Protein AF-A0A438N921-F1 (afdb_monomer_lite)

Foldseek 3Di:
DPPDPVVVVVVVVVVVVVVVVVVVVVVVVVVVVVVVVVVVVVVVVVLVDLVQVVAFPDKDAQDDPPDPCPPVCPPDDPPDDPVVVVVVNVQSHQAQKIWGQHLRWIWIWGRDPDPDTGRIDIDQLVVVVVVDDPSNCRPSVSVVSNCCNCCPNCPPVD

Radius of gyration: 29.65 Å; chains: 1; bounding box: 63×34×95 Å

Sequence (158 aa):
MKGPRALKVFQTSKNWLRNALAYHNVQILVVVFSLILWSILLAGCSTASRHMPSIYILSGSYPDHSEDVESQNSNGSSWENPELTTIIRNLSQHGRINVRAGFFATCVQLQSDLPRAQPWACGEADQLYQRIPAGSDPLNLIEYFSNFSSKVVFYGLM

InterPro domains:
  IPR033481 Cell fusion protein Dni1/Fig1 [PTHR28092] (26-154)

pLDDT: mean 75.81, std 14.27, range [45.41, 97.0]

Structure (mmCIF, N/CA/C/O backbone):
data_AF-A0A438N921-F1
#
_entry.id   AF-A0A438N921-F1
#
loop_
_atom_site.group_PDB
_atom_site.id
_atom_site.type_symbol
_atom_site.label_atom_id
_atom_site.label_alt_id
_atom_site.label_comp_id
_atom_site.label_asym_id
_atom_site.label_entity_id
_atom_site.label_seq_id
_atom_site.pdbx_PDB_ins_code
_atom_site.Cartn_x
_atom_site.Cartn_y
_atom_site.Cartn_z
_atom_site.occupancy
_atom_site.B_iso_or_equiv
_atom_site.auth_seq_id
_atom_site.auth_comp_id
_atom_site.auth_asym_id
_atom_site.auth_atom_id
_atom_site.pdbx_PDB_model_num
ATOM 1 N N . MET A 1 1 ? -32.612 -7.269 72.616 1.00 47.66 1 MET A N 1
ATOM 2 C CA . MET A 1 1 ? -32.188 -8.215 71.556 1.00 47.66 1 MET A CA 1
ATOM 3 C C . MET A 1 1 ? -32.697 -7.740 70.189 1.00 47.66 1 MET A C 1
ATOM 5 O O . MET A 1 1 ? -33.816 -8.048 69.809 1.00 47.66 1 MET A O 1
ATOM 9 N N . LYS A 1 2 ? -31.917 -6.929 69.462 1.00 53.84 2 LYS A N 1
ATOM 10 C CA . LYS A 1 2 ? -32.262 -6.361 68.135 1.00 53.84 2 LYS A CA 1
ATOM 11 C C . LYS A 1 2 ? -31.327 -6.964 67.064 1.00 53.84 2 LYS A C 1
ATOM 13 O O . LYS A 1 2 ? -30.630 -6.255 66.361 1.00 53.84 2 LYS A O 1
ATOM 18 N N . GLY A 1 3 ? -31.224 -8.294 67.025 1.00 62.59 3 GLY A N 1
ATOM 19 C CA . GLY A 1 3 ? -30.162 -9.012 66.292 1.00 62.59 3 GLY A CA 1
ATOM 20 C C . GLY A 1 3 ? -30.462 -9.450 64.843 1.00 62.59 3 GLY A C 1
ATOM 21 O O . GLY A 1 3 ? -29.595 -9.290 63.992 1.00 62.59 3 GLY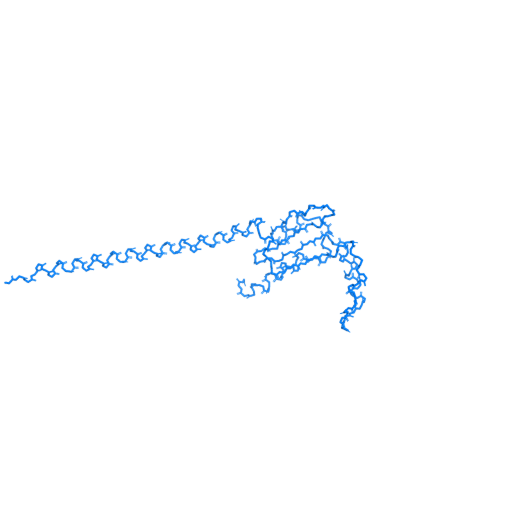 A O 1
ATOM 22 N N . PRO A 1 4 ? -31.656 -9.975 64.493 1.00 61.47 4 PRO A N 1
ATOM 23 C CA . PRO A 1 4 ? -31.799 -10.710 63.225 1.00 61.47 4 PRO A CA 1
ATOM 24 C C . PRO A 1 4 ? -32.280 -9.885 62.016 1.00 61.47 4 PRO A C 1
ATOM 26 O O . PRO A 1 4 ? -32.094 -10.307 60.876 1.00 61.47 4 PRO A O 1
ATOM 29 N N . ARG A 1 5 ? -32.902 -8.711 62.218 1.00 59.56 5 ARG A N 1
ATOM 30 C CA . ARG A 1 5 ? -33.441 -7.901 61.101 1.00 59.56 5 ARG A CA 1
ATOM 31 C C . ARG A 1 5 ? -32.375 -7.047 60.407 1.00 59.56 5 ARG A C 1
ATOM 33 O O . ARG A 1 5 ? -32.406 -6.934 59.188 1.00 59.56 5 ARG A O 1
ATOM 40 N N . ALA A 1 6 ? -31.416 -6.501 61.156 1.00 58.88 6 ALA A N 1
ATOM 41 C CA . ALA A 1 6 ? -30.356 -5.651 60.603 1.00 58.88 6 ALA A CA 1
ATOM 42 C C . ALA A 1 6 ? -29.392 -6.433 59.688 1.00 58.88 6 ALA A C 1
ATOM 44 O O . ALA A 1 6 ? -29.009 -5.943 58.630 1.00 58.88 6 ALA A O 1
ATOM 45 N N . LEU A 1 7 ? -29.082 -7.684 60.046 1.00 60.09 7 LEU A N 1
ATOM 46 C CA . LEU A 1 7 ? -28.238 -8.584 59.251 1.00 60.09 7 LEU A CA 1
ATOM 47 C C . LEU A 1 7 ? -28.860 -8.939 57.891 1.00 60.09 7 LEU A C 1
ATOM 49 O O . LEU A 1 7 ? -28.168 -8.900 56.877 1.00 60.09 7 LEU A O 1
ATOM 53 N N . LYS A 1 8 ? -30.177 -9.198 57.838 1.00 61.12 8 LYS A N 1
ATOM 54 C CA . LYS A 1 8 ? -30.880 -9.459 56.569 1.00 61.12 8 LYS A CA 1
ATOM 55 C C . LYS A 1 8 ? -30.864 -8.252 55.632 1.00 61.12 8 LYS A C 1
ATOM 57 O O . LYS A 1 8 ? -30.644 -8.442 54.443 1.00 61.12 8 LYS A O 1
ATOM 62 N N . VAL A 1 9 ? -31.051 -7.040 56.163 1.00 62.84 9 VAL A N 1
ATOM 63 C CA . VAL A 1 9 ? -31.033 -5.787 55.383 1.00 62.84 9 VAL A CA 1
ATOM 64 C C . VAL A 1 9 ? -29.638 -5.489 54.825 1.00 62.84 9 VAL A C 1
ATOM 66 O O . VAL A 1 9 ? -29.496 -5.069 53.678 1.00 62.84 9 VAL A O 1
ATOM 69 N N . PHE A 1 10 ? -28.588 -5.754 55.605 1.00 62.59 10 PHE A N 1
ATOM 70 C CA . PHE A 1 10 ? -27.211 -5.572 55.145 1.00 62.59 10 PHE A CA 1
ATOM 71 C C . PHE A 1 10 ? -26.836 -6.582 54.047 1.00 62.59 10 PHE A C 1
ATOM 73 O O . PHE A 1 10 ? -26.155 -6.247 53.078 1.00 62.59 10 PHE A O 1
ATOM 80 N N . GLN A 1 11 ? -27.335 -7.815 54.158 1.00 66.75 11 GLN A N 1
ATOM 81 C CA . GLN A 1 11 ? -27.075 -8.883 53.196 1.00 66.75 11 GLN A CA 1
ATOM 82 C C . GLN A 1 11 ? -27.845 -8.696 51.878 1.00 66.75 11 GLN A C 1
ATOM 84 O O . GLN A 1 11 ? -27.278 -8.928 50.810 1.00 66.75 11 GLN A O 1
ATOM 89 N N . THR A 1 12 ? -29.088 -8.204 51.915 1.00 70.56 12 THR A N 1
ATOM 90 C CA . THR A 1 12 ? -29.817 -7.804 50.699 1.00 70.56 12 THR A CA 1
ATOM 91 C C . THR A 1 12 ? -29.187 -6.590 50.021 1.00 70.56 12 THR A C 1
ATOM 93 O O . THR A 1 12 ? -29.049 -6.601 48.800 1.00 70.56 12 THR A O 1
ATOM 96 N N . SER A 1 13 ? -28.723 -5.595 50.786 1.00 69.88 13 SER A N 1
ATOM 97 C CA . SER A 1 13 ? -28.021 -4.419 50.247 1.00 69.88 13 SER A CA 1
ATOM 98 C C . SER A 1 13 ? -26.717 -4.794 49.526 1.00 69.88 13 SER A C 1
ATOM 100 O O . SER A 1 13 ? -26.490 -4.397 48.382 1.00 69.88 13 SER A O 1
ATOM 102 N N . LYS A 1 14 ? -25.894 -5.661 50.132 1.00 74.44 14 LYS A N 1
ATOM 103 C CA . LYS A 1 14 ? -24.646 -6.153 49.522 1.00 74.44 14 LYS A CA 1
ATOM 104 C C . LYS A 1 14 ? -24.890 -6.970 48.246 1.00 74.44 14 LYS A C 1
ATOM 106 O O . LYS A 1 14 ? -24.149 -6.826 47.274 1.00 74.44 14 LYS A O 1
ATOM 111 N N . ASN A 1 15 ? -25.927 -7.809 48.230 1.00 76.00 15 ASN A N 1
ATOM 112 C CA . ASN A 1 15 ? -26.288 -8.604 47.053 1.00 76.00 15 ASN A CA 1
ATOM 113 C C . ASN A 1 15 ? -26.813 -7.730 45.905 1.00 76.00 15 ASN A C 1
ATOM 115 O O . ASN A 1 15 ? -26.489 -7.992 44.749 1.00 76.00 15 ASN A O 1
ATOM 119 N N . TRP A 1 16 ? -27.566 -6.674 46.217 1.00 77.38 16 TRP A N 1
ATOM 120 C CA . TRP A 1 16 ? -28.037 -5.704 45.229 1.00 77.38 16 TRP A CA 1
ATOM 121 C C . TRP A 1 16 ? -26.875 -4.935 44.585 1.00 77.38 16 TRP A C 1
ATOM 123 O O . TRP A 1 16 ? -26.774 -4.904 43.361 1.00 77.38 16 TRP A O 1
ATOM 133 N N . LEU A 1 17 ? -25.936 -4.427 45.392 1.00 78.94 17 LEU A N 1
ATOM 134 C CA . LEU A 1 17 ? -24.710 -3.770 44.914 1.00 78.94 17 LEU A CA 1
ATOM 135 C C . LEU A 1 17 ? -23.878 -4.681 44.004 1.00 78.94 17 LEU A C 1
ATOM 137 O O . LEU A 1 17 ? -23.420 -4.254 42.945 1.00 78.94 17 LEU A O 1
ATOM 141 N N . ARG A 1 18 ? -23.714 -5.954 44.383 1.00 80.19 18 ARG A N 1
ATOM 142 C CA . ARG A 1 18 ? -22.978 -6.934 43.572 1.00 80.19 18 ARG A CA 1
ATOM 143 C C . ARG A 1 18 ? -23.655 -7.189 42.224 1.00 80.19 18 ARG A C 1
ATOM 145 O O . ARG A 1 18 ? -22.968 -7.248 41.209 1.00 80.19 18 ARG A O 1
ATOM 152 N N . ASN A 1 19 ? -24.980 -7.322 42.207 1.00 81.69 19 ASN A N 1
ATOM 153 C CA . ASN A 1 19 ? -25.734 -7.560 40.977 1.00 81.69 19 ASN A CA 1
ATOM 154 C C . ASN A 1 19 ? -25.731 -6.327 40.058 1.00 81.69 19 ASN A C 1
ATOM 156 O O . ASN A 1 19 ? -25.585 -6.476 38.848 1.00 81.69 19 ASN A O 1
ATOM 160 N N . ALA A 1 20 ? -25.820 -5.120 40.623 1.00 80.44 20 ALA A N 1
ATOM 161 C CA . ALA A 1 20 ? -25.715 -3.872 39.870 1.00 80.44 20 ALA A CA 1
ATOM 162 C C . ALA A 1 20 ? -24.321 -3.698 39.238 1.00 80.44 20 ALA A C 1
ATOM 164 O O . ALA A 1 20 ? -24.215 -3.364 38.059 1.00 80.44 20 ALA A O 1
ATOM 165 N N . LEU A 1 21 ? -23.254 -4.002 39.987 1.00 82.31 21 LEU A N 1
ATOM 166 C CA . LEU A 1 21 ? -21.881 -3.962 39.476 1.00 82.31 21 LEU A CA 1
ATOM 167 C C . LEU A 1 21 ? -21.654 -5.005 38.369 1.00 82.31 21 LEU A C 1
ATOM 169 O O . LEU A 1 21 ? -21.031 -4.705 37.355 1.00 82.31 21 LEU A O 1
ATOM 173 N N . ALA A 1 22 ? -22.193 -6.216 38.532 1.00 82.00 22 ALA A N 1
ATOM 174 C CA . ALA A 1 22 ? -22.121 -7.258 37.511 1.00 82.00 22 ALA A CA 1
ATOM 175 C C . ALA A 1 22 ? -22.846 -6.850 36.217 1.00 82.00 22 ALA A C 1
ATOM 177 O O . ALA A 1 22 ? -22.277 -6.993 35.138 1.00 82.00 22 ALA A O 1
ATOM 178 N N . TYR A 1 23 ? -24.055 -6.287 36.319 1.00 89.50 23 TYR A N 1
ATOM 179 C CA . TYR A 1 23 ? -24.812 -5.799 35.162 1.00 89.50 23 TYR A CA 1
ATOM 180 C C . TYR A 1 23 ? -24.060 -4.693 34.410 1.00 89.50 23 TYR A C 1
ATOM 182 O O . TYR A 1 23 ? -23.925 -4.749 33.189 1.00 89.50 23 TYR A O 1
ATOM 190 N N . HIS A 1 24 ? -23.498 -3.731 35.144 1.00 90.25 24 HIS A N 1
ATOM 191 C CA . HIS A 1 24 ? -22.707 -2.649 34.562 1.00 90.25 24 HIS A CA 1
ATOM 192 C C . HIS A 1 24 ? -21.466 -3.168 33.818 1.00 90.25 24 HIS A C 1
ATOM 194 O O . HIS A 1 24 ? -21.182 -2.726 32.709 1.00 90.25 24 HIS A O 1
ATOM 200 N N . ASN A 1 25 ? -20.757 -4.151 34.381 1.00 90.00 25 ASN A N 1
ATOM 201 C CA . ASN A 1 25 ? -19.589 -4.748 33.729 1.00 90.00 25 ASN A CA 1
ATOM 202 C C . ASN A 1 25 ? -19.953 -5.501 32.442 1.00 90.00 25 ASN A C 1
ATOM 204 O O . ASN A 1 25 ? -19.239 -5.390 31.448 1.00 90.00 25 ASN A O 1
ATOM 208 N N . VAL A 1 26 ? -21.078 -6.224 32.433 1.00 94.38 26 VAL A N 1
ATOM 209 C CA . VAL A 1 26 ? -21.586 -6.877 31.215 1.00 94.38 26 VAL A CA 1
ATOM 210 C C . VAL A 1 26 ? -21.942 -5.831 30.158 1.00 94.38 26 VAL A C 1
ATOM 212 O O . VAL A 1 26 ? -21.594 -5.996 28.991 1.00 94.38 26 VAL A O 1
ATOM 215 N N . GLN A 1 27 ? -22.566 -4.723 30.561 1.00 91.56 27 GLN A N 1
ATOM 216 C CA . GLN A 1 27 ? -22.904 -3.635 29.649 1.00 91.56 27 GLN A CA 1
ATOM 217 C C . GLN A 1 27 ? -21.653 -2.968 29.056 1.00 91.56 27 GLN A C 1
ATOM 219 O O . GLN A 1 27 ? -21.604 -2.761 27.845 1.00 91.56 27 GLN A O 1
ATOM 224 N N . ILE A 1 28 ? -20.622 -2.692 29.866 1.00 94.56 28 ILE A N 1
ATOM 225 C CA . ILE A 1 28 ? -19.337 -2.176 29.365 1.00 94.56 28 ILE A CA 1
ATOM 226 C C . ILE A 1 28 ? -18.743 -3.141 28.339 1.00 94.56 28 ILE A C 1
ATOM 228 O O . ILE A 1 28 ? -18.328 -2.707 27.269 1.00 94.56 28 ILE A O 1
ATOM 232 N N . LEU A 1 29 ? -18.728 -4.442 28.635 1.00 95.19 29 LEU A N 1
ATOM 233 C CA . LEU A 1 29 ? -18.150 -5.446 27.745 1.00 95.19 29 LEU A CA 1
ATOM 234 C C . LEU A 1 29 ? -18.859 -5.489 26.384 1.00 95.19 29 LEU A C 1
ATOM 236 O O . LEU A 1 29 ? -18.193 -5.501 25.351 1.00 95.19 29 LEU A O 1
ATOM 240 N N . VAL A 1 30 ? -20.194 -5.440 26.369 1.00 96.44 30 VAL A N 1
ATOM 241 C CA . VAL A 1 30 ? -20.982 -5.398 25.125 1.00 96.44 30 VAL A CA 1
ATOM 242 C C . VAL A 1 30 ? -20.697 -4.126 24.323 1.00 96.44 30 VAL A C 1
ATOM 244 O O . VAL A 1 30 ? -20.534 -4.193 23.103 1.00 96.44 30 VAL A O 1
ATOM 247 N N . VAL A 1 31 ? -20.596 -2.971 24.988 1.00 96.25 31 VAL A N 1
ATOM 248 C CA . VAL A 1 31 ? -20.289 -1.694 24.324 1.00 96.25 31 VAL A CA 1
ATOM 249 C C . VAL A 1 31 ? -18.874 -1.703 23.747 1.00 96.25 31 VAL A C 1
ATOM 251 O O . VAL A 1 31 ? -18.698 -1.355 22.584 1.00 96.25 31 VAL A O 1
ATOM 254 N N . VAL A 1 32 ? -17.877 -2.154 24.510 1.00 97.00 32 VAL A N 1
ATOM 255 C CA . VAL A 1 32 ? -16.484 -2.254 24.046 1.00 97.00 32 VAL A CA 1
ATOM 256 C C . VAL A 1 32 ? -16.383 -3.188 22.844 1.00 97.00 32 VAL A C 1
ATOM 258 O O . VAL A 1 32 ? -15.781 -2.824 21.837 1.00 97.00 32 VAL A O 1
ATOM 261 N N . PHE A 1 33 ? -17.023 -4.357 22.902 1.00 96.50 33 PHE A N 1
ATOM 262 C CA . PHE A 1 33 ? -17.030 -5.298 21.785 1.00 96.50 33 PHE A CA 1
ATOM 263 C C . PHE A 1 33 ? -17.691 -4.700 20.536 1.00 96.50 33 PHE A C 1
ATOM 265 O O . PHE A 1 33 ? -17.152 -4.803 19.435 1.00 96.50 33 PHE A O 1
ATOM 272 N N . SER A 1 34 ? -18.811 -3.994 20.713 1.00 96.25 34 SER A N 1
ATOM 273 C CA . SER A 1 34 ? -19.488 -3.287 19.622 1.00 96.25 34 SER A CA 1
ATOM 274 C C . SER A 1 34 ? -18.595 -2.205 19.005 1.00 96.25 34 SER A C 1
ATOM 276 O O . SER A 1 34 ? -18.504 -2.124 17.785 1.00 96.25 34 SER A O 1
ATOM 278 N N . LEU A 1 35 ? -17.884 -1.418 19.819 1.00 95.75 35 LEU A N 1
ATOM 279 C CA . LEU A 1 35 ? -16.953 -0.388 19.343 1.00 95.75 35 LEU A CA 1
ATOM 280 C C . LEU A 1 35 ? -15.777 -0.978 18.555 1.00 95.75 35 LEU A C 1
ATOM 282 O O . LEU A 1 35 ? -15.392 -0.418 17.529 1.00 95.75 35 LEU A O 1
ATOM 286 N N . ILE A 1 36 ? -15.227 -2.113 18.996 1.00 95.56 36 ILE A N 1
ATOM 287 C CA . ILE A 1 36 ? -14.152 -2.81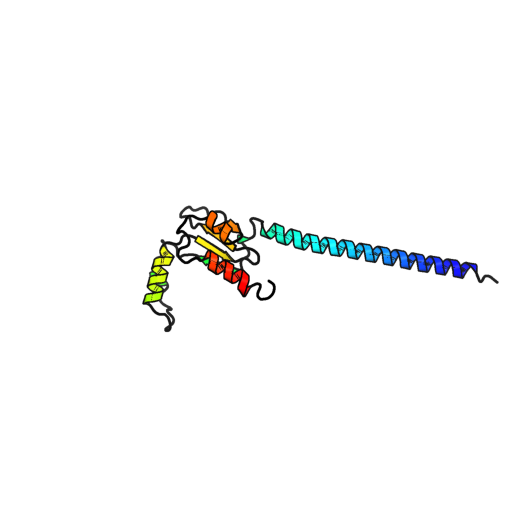3 18.279 1.00 95.56 36 ILE A CA 1
ATOM 288 C C . ILE A 1 36 ? -14.655 -3.284 16.913 1.00 95.56 36 ILE A C 1
ATOM 290 O O . ILE A 1 36 ? -14.031 -2.986 15.895 1.00 95.56 36 ILE A O 1
ATOM 294 N N . LEU A 1 37 ? -15.807 -3.958 16.873 1.00 93.00 37 LEU A N 1
ATOM 295 C CA . LEU A 1 37 ? -16.401 -4.427 15.620 1.00 93.00 37 LEU A CA 1
ATOM 296 C C . LEU A 1 37 ? -16.694 -3.273 14.660 1.00 93.00 37 LEU A C 1
ATOM 298 O O . LEU A 1 37 ? -16.362 -3.359 13.480 1.00 93.00 37 LEU A O 1
ATOM 302 N N . TRP A 1 38 ? -17.259 -2.175 15.165 1.00 93.69 38 TRP A N 1
ATOM 303 C CA . TRP A 1 38 ? -17.494 -0.970 14.371 1.00 93.69 38 TRP A CA 1
ATOM 304 C C . TRP A 1 38 ? -16.194 -0.383 13.830 1.00 93.69 38 TRP A C 1
ATOM 306 O O . TRP A 1 38 ? -16.137 -0.031 12.659 1.00 93.69 38 TRP A O 1
ATOM 316 N N . SER A 1 39 ? -15.132 -0.329 14.632 1.00 89.38 39 SER A N 1
ATOM 317 C CA . SER A 1 39 ? -13.833 0.188 14.186 1.00 89.38 39 SER A CA 1
ATOM 318 C C . SER A 1 39 ? -13.247 -0.649 13.047 1.00 89.38 39 SER A C 1
ATOM 320 O O . SER A 1 39 ? -12.773 -0.090 12.060 1.00 89.38 39 SER A O 1
ATOM 322 N N . ILE A 1 40 ? -13.342 -1.980 13.142 1.00 85.00 40 ILE A N 1
ATOM 323 C CA . ILE A 1 40 ? -12.905 -2.899 12.080 1.00 85.00 40 ILE A CA 1
ATOM 324 C C . ILE A 1 40 ? -13.742 -2.685 10.810 1.00 85.00 40 ILE A C 1
ATOM 326 O O . ILE A 1 40 ? -13.193 -2.598 9.712 1.00 85.00 40 ILE A O 1
ATOM 330 N N . LEU A 1 41 ? -15.062 -2.538 10.954 1.00 82.00 41 LEU A N 1
ATOM 331 C CA . LEU A 1 41 ? -15.970 -2.315 9.828 1.00 82.00 41 LEU A CA 1
ATOM 332 C C . LEU A 1 41 ? -15.701 -0.973 9.127 1.00 82.00 41 LEU A C 1
ATOM 334 O O . LEU A 1 41 ? -15.651 -0.910 7.900 1.00 82.00 41 LEU A O 1
ATOM 338 N N . LEU A 1 42 ? -15.493 0.098 9.900 1.00 79.38 42 LEU A N 1
ATOM 339 C CA . LEU A 1 42 ? -15.153 1.421 9.376 1.00 79.38 42 LEU A CA 1
ATOM 340 C C . LEU A 1 42 ? -13.788 1.416 8.682 1.00 79.38 42 LEU A C 1
ATOM 342 O O . LEU A 1 42 ? -13.652 2.053 7.640 1.00 79.38 42 LEU A O 1
ATOM 346 N N . ALA A 1 43 ? -12.800 0.687 9.207 1.00 69.50 43 ALA A N 1
ATOM 347 C CA . ALA A 1 43 ? -11.506 0.532 8.549 1.00 69.50 43 ALA A CA 1
ATOM 348 C C . ALA A 1 43 ? -11.650 -0.165 7.185 1.00 69.50 43 ALA A C 1
ATOM 350 O O . ALA A 1 43 ? -11.152 0.350 6.188 1.00 69.50 43 ALA A O 1
ATOM 351 N N . GLY A 1 44 ? -12.408 -1.265 7.105 1.00 63.75 44 GLY A N 1
ATOM 352 C CA . GLY A 1 44 ? -12.658 -1.979 5.845 1.00 63.75 44 GLY A CA 1
ATOM 353 C C . GLY A 1 44 ? -13.451 -1.163 4.814 1.00 63.75 44 GLY A C 1
ATOM 354 O O . GLY A 1 44 ? -13.109 -1.144 3.633 1.00 63.75 44 GLY A O 1
ATOM 355 N N . CYS A 1 45 ? -14.474 -0.420 5.243 1.00 66.81 45 CYS A N 1
ATOM 356 C CA . CYS A 1 45 ? -15.239 0.454 4.346 1.00 66.81 45 CYS A CA 1
ATOM 357 C C . CYS A 1 45 ? -14.472 1.725 3.943 1.00 66.81 45 CYS A C 1
ATOM 359 O O . CYS A 1 45 ? -14.673 2.236 2.841 1.00 66.81 45 CYS A O 1
ATOM 361 N N . SER A 1 46 ? -13.574 2.232 4.794 1.00 59.78 46 SER A N 1
ATOM 362 C CA . SER A 1 46 ? -12.641 3.308 4.433 1.00 59.78 46 SER A CA 1
ATOM 363 C C . SER A 1 46 ? -11.603 2.822 3.419 1.00 59.78 46 SER A C 1
ATOM 365 O O . SER A 1 46 ? -11.218 3.567 2.522 1.00 59.78 46 SER A O 1
ATOM 367 N N . THR A 1 47 ? -11.235 1.540 3.479 1.00 53.91 47 THR A N 1
ATOM 368 C CA . THR A 1 47 ? -10.407 0.897 2.457 1.00 53.91 47 THR A CA 1
ATOM 369 C C . THR A 1 47 ? -11.044 0.844 1.078 1.00 53.91 47 THR A C 1
ATOM 371 O O . THR A 1 47 ? -10.379 1.059 0.068 1.00 53.91 47 THR A O 1
ATOM 374 N N . ALA A 1 48 ? -12.354 0.642 1.012 1.00 51.94 48 ALA A N 1
ATOM 375 C CA . ALA A 1 48 ? -13.092 0.760 -0.240 1.00 51.94 48 ALA A CA 1
ATOM 376 C C . ALA A 1 48 ? -13.338 2.227 -0.662 1.00 51.94 48 ALA A C 1
ATOM 378 O O . ALA A 1 48 ? -13.875 2.486 -1.741 1.00 51.94 48 ALA A O 1
ATOM 379 N N . SER A 1 49 ? -12.987 3.202 0.185 1.00 52.00 49 SER A N 1
ATOM 380 C CA . SER A 1 49 ? -13.312 4.612 -0.009 1.00 52.00 49 SER A CA 1
ATOM 381 C C . SER A 1 49 ? -12.228 5.359 -0.784 1.00 52.00 49 SER A C 1
ATOM 383 O O . SER A 1 49 ? -11.025 5.183 -0.598 1.00 52.00 49 SER A O 1
ATOM 385 N N . ARG A 1 50 ? -12.690 6.299 -1.614 1.00 52.22 50 ARG A N 1
ATOM 386 C CA . ARG A 1 50 ? -11.948 7.179 -2.538 1.00 52.22 50 ARG A CA 1
ATOM 387 C C . ARG A 1 50 ? -10.812 8.009 -1.888 1.00 52.22 50 ARG A C 1
ATOM 389 O O . ARG A 1 50 ? -10.121 8.736 -2.593 1.00 52.22 50 ARG A O 1
ATOM 396 N N . HIS A 1 51 ? -10.617 7.921 -0.569 1.00 53.28 51 HIS A N 1
ATOM 397 C CA . HIS A 1 51 ? -9.580 8.617 0.208 1.00 53.28 51 HIS A CA 1
ATOM 398 C C . HIS A 1 51 ? -8.272 7.813 0.386 1.00 53.28 51 HIS A C 1
ATOM 400 O O . HIS A 1 51 ? -7.241 8.381 0.743 1.00 53.28 51 HIS A O 1
ATOM 406 N N . MET A 1 52 ? -8.285 6.514 0.072 1.00 59.47 52 MET A N 1
ATOM 407 C CA . MET A 1 52 ? -7.116 5.620 0.089 1.00 59.47 52 MET A CA 1
ATOM 408 C C . MET A 1 52 ? -5.882 6.059 -0.717 1.00 59.47 52 MET A C 1
ATOM 410 O O . MET A 1 52 ? -4.775 5.790 -0.254 1.00 59.47 52 MET A O 1
ATOM 414 N N . PRO A 1 53 ? -5.983 6.761 -1.866 1.00 63.38 53 PRO A N 1
ATOM 415 C CA . PRO A 1 53 ? -4.797 7.066 -2.668 1.00 63.38 53 PRO A CA 1
ATOM 416 C C . PRO A 1 53 ? -3.772 7.956 -1.957 1.00 63.38 53 PRO A C 1
ATOM 418 O O . PRO A 1 53 ? -2.630 8.044 -2.406 1.00 63.38 53 PRO A O 1
ATOM 421 N N . SER A 1 54 ? -4.174 8.650 -0.886 1.00 67.56 54 SER A N 1
ATOM 422 C CA . SER A 1 54 ? -3.315 9.571 -0.138 1.00 67.56 54 SER A CA 1
ATOM 423 C C . SER A 1 54 ? -2.418 8.886 0.897 1.00 67.56 54 SER A C 1
ATOM 425 O O . SER A 1 54 ? -1.470 9.518 1.354 1.00 67.56 54 SER A O 1
ATOM 427 N N . ILE A 1 55 ? -2.705 7.641 1.292 1.00 73.00 55 ILE A N 1
ATOM 428 C CA . ILE A 1 55 ? -1.948 6.913 2.321 1.00 73.00 55 ILE A CA 1
ATOM 429 C C . ILE A 1 55 ? -1.380 5.652 1.672 1.00 73.00 55 ILE A C 1
ATOM 431 O O . ILE A 1 55 ? -2.095 4.675 1.457 1.00 73.00 55 ILE A O 1
ATOM 435 N N . TYR A 1 56 ? -0.092 5.683 1.340 1.00 82.56 56 TYR A N 1
ATOM 436 C CA . TYR A 1 56 ? 0.603 4.599 0.650 1.00 82.56 56 TYR A CA 1
ATOM 437 C C . TYR A 1 56 ? 1.967 4.335 1.286 1.00 82.56 56 TYR A C 1
ATOM 439 O O . TYR A 1 56 ? 2.596 5.234 1.839 1.00 82.56 56 TYR A O 1
ATOM 447 N N . ILE A 1 57 ? 2.403 3.080 1.213 1.00 84.81 57 ILE A N 1
ATOM 448 C CA . ILE A 1 57 ? 3.697 2.622 1.734 1.00 84.81 57 ILE A CA 1
ATOM 449 C C . ILE A 1 57 ? 4.761 2.763 0.646 1.00 84.81 57 ILE A C 1
ATOM 451 O O . ILE A 1 57 ? 5.892 3.154 0.917 1.00 84.81 57 ILE A O 1
ATOM 455 N N . LEU A 1 58 ? 4.379 2.466 -0.596 1.00 87.00 58 LEU A N 1
ATOM 456 C CA . LEU A 1 58 ? 5.253 2.530 -1.755 1.00 87.00 58 LEU A CA 1
ATOM 457 C C . LEU A 1 58 ? 4.498 3.155 -2.926 1.00 87.00 58 LEU A C 1
ATOM 459 O O . LEU A 1 58 ? 3.336 2.827 -3.168 1.00 87.00 58 LEU A O 1
ATOM 463 N N . SER A 1 59 ? 5.162 4.034 -3.670 1.00 88.69 59 SER A N 1
ATOM 464 C CA . SER A 1 59 ? 4.662 4.594 -4.927 1.00 88.69 59 SER A CA 1
ATOM 465 C C . SER A 1 59 ? 5.696 4.415 -6.024 1.00 88.69 59 SER A C 1
ATOM 467 O O . SER A 1 59 ? 6.882 4.620 -5.780 1.00 88.69 59 SER A O 1
ATOM 469 N N . GLY A 1 60 ? 5.241 4.084 -7.224 1.00 87.12 60 GLY A N 1
ATOM 470 C CA . GLY A 1 60 ? 6.065 4.000 -8.420 1.00 87.12 60 GLY A CA 1
ATOM 471 C C . GLY A 1 60 ? 5.320 4.563 -9.616 1.00 87.12 60 GLY A C 1
ATOM 472 O O . GLY A 1 60 ? 4.092 4.507 -9.688 1.00 87.12 60 GLY A O 1
ATOM 473 N N . SER A 1 61 ? 6.073 5.115 -10.548 1.00 87.19 61 SER A N 1
ATOM 474 C CA . SER A 1 61 ? 5.560 5.685 -11.782 1.00 87.19 61 SER A CA 1
ATOM 475 C C . SER A 1 61 ? 6.521 5.376 -12.913 1.00 87.19 61 SER A C 1
ATOM 477 O O . SER A 1 61 ? 7.728 5.243 -12.697 1.00 87.19 61 SER A O 1
ATOM 479 N N . TYR A 1 62 ? 5.981 5.268 -14.118 1.00 87.19 62 TYR A N 1
ATOM 480 C CA . TYR A 1 62 ? 6.806 5.294 -15.315 1.00 87.19 62 TYR A CA 1
ATOM 481 C C . TYR A 1 62 ? 7.335 6.718 -15.561 1.00 87.19 62 TYR A C 1
ATOM 483 O O . TYR A 1 62 ? 6.719 7.684 -15.100 1.00 87.19 62 TYR A O 1
ATOM 491 N N . PRO A 1 63 ? 8.499 6.863 -16.217 1.00 78.12 63 PRO A N 1
ATOM 492 C CA . PRO A 1 63 ? 9.035 8.175 -16.558 1.00 78.12 63 PRO A CA 1
ATOM 493 C C . PRO A 1 63 ? 8.105 8.888 -17.543 1.00 78.12 63 PRO A C 1
ATOM 495 O O . PRO A 1 63 ? 7.661 8.293 -18.526 1.00 78.12 63 PRO A O 1
ATOM 498 N N . ASP A 1 64 ? 7.833 10.169 -17.292 1.00 66.94 64 ASP A N 1
ATOM 499 C CA . ASP A 1 64 ? 7.064 10.993 -18.219 1.00 66.94 64 ASP A CA 1
ATOM 500 C C . ASP A 1 64 ? 7.851 11.199 -19.518 1.00 66.94 64 ASP A C 1
ATOM 502 O O . ASP A 1 64 ? 9.043 11.505 -19.504 1.00 66.94 64 ASP A O 1
ATOM 506 N N . HIS A 1 65 ? 7.168 11.087 -20.661 1.00 57.56 65 HIS A N 1
ATOM 507 C CA . HIS A 1 65 ? 7.770 11.277 -21.988 1.00 57.56 65 HIS A CA 1
ATOM 508 C C . HIS A 1 65 ? 8.413 12.664 -22.191 1.00 57.56 65 HIS A C 1
ATOM 510 O O . HIS A 1 65 ? 9.130 12.854 -23.171 1.00 57.56 65 HIS A O 1
ATOM 516 N N . SER A 1 66 ? 8.122 13.633 -21.317 1.00 49.66 66 SER A N 1
ATOM 517 C CA . SER A 1 66 ? 8.587 15.021 -21.400 1.00 49.66 66 SER A CA 1
ATOM 518 C C . SER A 1 66 ? 9.829 15.332 -20.569 1.00 49.66 66 SER A C 1
ATOM 520 O O . SER A 1 66 ? 10.349 16.441 -20.675 1.00 49.66 66 SER A O 1
ATOM 522 N N . GLU A 1 67 ? 10.282 14.422 -19.708 1.00 47.78 67 GLU A N 1
ATOM 523 C CA . GLU A 1 67 ? 11.530 14.637 -18.983 1.00 47.78 67 GLU A CA 1
ATOM 524 C C . GLU A 1 67 ? 12.687 14.154 -19.857 1.00 47.78 67 GLU A C 1
ATOM 526 O O . GLU A 1 67 ? 12.820 12.962 -20.122 1.00 47.78 67 GLU A O 1
ATOM 531 N N . ASP A 1 68 ? 13.524 15.078 -20.329 1.00 45.41 68 ASP A N 1
ATOM 532 C CA . ASP A 1 68 ? 14.799 14.750 -20.964 1.00 45.41 68 ASP A CA 1
ATOM 533 C C . ASP A 1 68 ? 15.687 14.018 -19.935 1.00 45.41 68 ASP A C 1
ATOM 535 O O . ASP A 1 68 ? 16.391 14.615 -19.118 1.00 45.41 68 ASP A O 1
ATOM 539 N N . VAL A 1 69 ? 15.620 12.682 -19.955 1.00 50.47 69 VAL A N 1
ATOM 540 C CA . VAL A 1 69 ? 16.234 11.746 -18.986 1.00 50.47 69 VAL A CA 1
ATOM 541 C C . VAL A 1 69 ? 17.774 11.736 -19.043 1.00 50.47 69 VAL A C 1
ATOM 543 O O . VAL A 1 69 ? 18.430 10.974 -18.338 1.00 50.47 69 VAL A O 1
ATOM 546 N N . GLU A 1 70 ? 18.403 12.591 -19.848 1.00 48.09 70 GLU A N 1
ATOM 547 C CA . GLU A 1 70 ? 19.864 12.647 -19.976 1.00 48.09 70 GLU A CA 1
ATOM 548 C C . GLU A 1 70 ? 20.555 13.135 -18.683 1.00 48.09 70 GLU A C 1
ATOM 550 O O . GLU A 1 70 ? 21.708 12.796 -18.422 1.00 48.09 70 GLU A O 1
ATOM 555 N N . SER A 1 71 ? 19.833 13.834 -17.796 1.00 45.47 71 SER A N 1
ATOM 556 C CA . SER A 1 71 ? 20.386 14.366 -16.539 1.00 45.47 71 SER A CA 1
ATOM 557 C C . SER A 1 71 ? 20.363 13.403 -15.335 1.00 45.47 71 SER A C 1
ATOM 559 O O . SER A 1 71 ? 20.971 13.724 -14.313 1.00 45.47 71 SER A O 1
ATOM 561 N N . GLN A 1 72 ? 19.680 12.254 -15.393 1.00 49.22 72 GLN A N 1
ATOM 562 C CA . GLN A 1 72 ? 19.524 11.354 -14.227 1.00 49.22 72 GLN A CA 1
ATOM 563 C C . GLN A 1 72 ? 20.607 10.256 -14.142 1.00 49.22 72 GLN A C 1
ATOM 565 O O . GLN A 1 72 ? 20.683 9.542 -13.147 1.00 49.22 72 GLN A O 1
ATOM 570 N N . ASN A 1 73 ? 21.485 10.137 -15.148 1.00 49.91 73 ASN A N 1
ATOM 571 C CA . ASN A 1 73 ? 22.522 9.094 -15.225 1.00 49.91 73 ASN A CA 1
ATOM 572 C C . ASN A 1 73 ? 23.875 9.481 -14.580 1.00 49.91 73 ASN A C 1
ATOM 574 O O . ASN A 1 73 ? 24.865 8.767 -14.710 1.00 49.91 73 ASN A O 1
ATOM 578 N N . SER A 1 74 ? 23.981 10.618 -13.889 1.00 46.06 74 SER A N 1
ATOM 579 C CA . SER A 1 74 ? 25.276 11.075 -13.350 1.00 46.06 74 SER A CA 1
ATOM 580 C C . SER A 1 74 ? 25.670 10.453 -12.004 1.00 46.06 74 SER A C 1
ATOM 582 O O . SER A 1 74 ? 26.739 10.769 -11.488 1.00 46.06 74 SER A O 1
ATOM 584 N N . ASN A 1 75 ? 24.859 9.543 -11.453 1.00 51.12 75 ASN A N 1
ATOM 585 C CA . ASN A 1 75 ? 25.139 8.856 -10.186 1.00 51.12 75 ASN A CA 1
ATOM 586 C C . ASN A 1 75 ? 25.101 7.322 -10.308 1.00 51.12 75 ASN A C 1
ATOM 588 O O . ASN A 1 75 ? 24.831 6.631 -9.326 1.00 51.12 75 ASN A O 1
ATOM 592 N N . GLY A 1 76 ? 25.363 6.800 -11.514 1.00 53.03 76 GLY A N 1
ATOM 593 C CA . GLY A 1 76 ? 25.424 5.367 -11.789 1.00 53.03 76 GLY A CA 1
ATOM 594 C C . GLY A 1 76 ? 26.363 4.672 -10.812 1.00 53.03 76 GLY A C 1
ATOM 595 O O . GLY A 1 76 ? 27.567 4.946 -10.752 1.00 53.03 76 GLY A O 1
ATOM 596 N N . SER A 1 77 ? 25.801 3.791 -9.999 1.00 57.03 77 SER A N 1
ATOM 597 C CA . SER A 1 77 ? 26.597 3.000 -9.086 1.00 57.03 77 SER A CA 1
ATOM 598 C C . SER A 1 77 ? 27.353 1.940 -9.895 1.00 57.03 77 SER A C 1
ATOM 600 O O . SER A 1 77 ? 26.801 1.307 -10.790 1.00 57.03 77 SER A O 1
ATOM 602 N N . SER A 1 78 ? 28.652 1.768 -9.626 1.00 55.50 78 SER A N 1
ATOM 603 C CA . SER A 1 78 ? 29.601 0.992 -10.458 1.00 55.50 78 SER A CA 1
ATOM 604 C C . SER A 1 78 ? 29.240 -0.494 -10.691 1.00 55.50 78 SER A C 1
ATOM 606 O O . SER A 1 78 ? 29.995 -1.201 -11.357 1.00 55.50 78 SER A O 1
ATOM 608 N N . TRP A 1 79 ? 28.140 -0.989 -10.122 1.00 55.69 79 TRP A N 1
ATOM 609 C CA . TRP A 1 79 ? 27.663 -2.368 -10.236 1.00 55.69 79 TRP A CA 1
ATOM 610 C C . TRP A 1 79 ? 26.551 -2.558 -11.286 1.00 55.69 79 TRP A C 1
ATOM 612 O O . TRP A 1 79 ? 26.120 -3.688 -11.514 1.00 55.69 79 TRP A O 1
ATOM 622 N N . GLU A 1 80 ? 26.083 -1.492 -11.933 1.00 68.12 80 GLU A N 1
ATOM 623 C CA . GLU A 1 80 ? 24.981 -1.545 -12.898 1.00 68.12 80 GLU A CA 1
ATOM 624 C C . GLU A 1 80 ? 25.463 -1.989 -14.292 1.00 68.12 80 GLU A C 1
ATOM 626 O O . GLU A 1 80 ? 26.420 -1.441 -14.838 1.00 68.12 80 GLU A O 1
ATOM 631 N N . ASN A 1 81 ? 24.795 -2.979 -14.899 1.00 74.88 81 ASN A N 1
ATOM 632 C CA . ASN A 1 81 ? 25.052 -3.360 -16.291 1.00 74.88 81 ASN A CA 1
ATOM 633 C C . ASN A 1 81 ? 24.350 -2.358 -17.234 1.00 74.88 81 ASN A C 1
ATOM 635 O O . ASN A 1 81 ? 23.115 -2.370 -17.298 1.00 74.88 81 ASN A O 1
ATOM 639 N N . PRO A 1 82 ? 25.093 -1.529 -17.991 1.00 72.69 82 PRO A N 1
ATOM 640 C CA . PRO A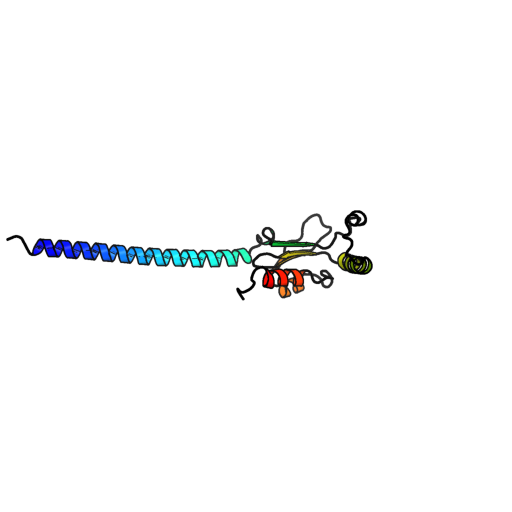 1 82 ? 24.523 -0.441 -18.791 1.00 72.69 82 PRO A CA 1
ATOM 641 C C . PRO A 1 82 ? 23.579 -0.932 -19.897 1.00 72.69 82 PRO A C 1
ATOM 643 O O . PRO A 1 82 ? 22.603 -0.252 -20.227 1.00 72.69 82 PRO A O 1
ATOM 646 N N . GLU A 1 83 ? 23.811 -2.133 -20.430 1.00 77.38 83 GLU A N 1
ATOM 647 C CA . GLU A 1 83 ? 22.959 -2.731 -21.463 1.00 77.38 83 GLU A CA 1
ATOM 648 C C . GLU A 1 83 ? 21.570 -3.075 -20.905 1.00 77.38 83 GLU A C 1
ATOM 650 O O . GLU A 1 83 ? 20.546 -2.789 -21.526 1.00 77.38 83 GLU A O 1
ATOM 655 N N . LEU A 1 84 ? 21.515 -3.624 -19.686 1.00 78.50 84 LEU A N 1
ATOM 656 C CA . LEU A 1 84 ? 20.257 -4.008 -19.047 1.00 78.50 84 LEU A CA 1
ATOM 657 C C . LEU A 1 84 ? 19.429 -2.778 -18.657 1.00 78.50 84 LEU A C 1
ATOM 659 O O . LEU A 1 84 ? 18.227 -2.732 -18.930 1.00 78.50 84 LEU A O 1
ATOM 663 N N . THR A 1 85 ? 20.071 -1.763 -18.076 1.00 78.12 85 THR A N 1
ATOM 664 C CA . THR A 1 85 ? 19.414 -0.499 -17.718 1.00 78.12 85 THR A CA 1
ATOM 665 C C . THR A 1 85 ? 18.816 0.175 -18.953 1.00 78.12 85 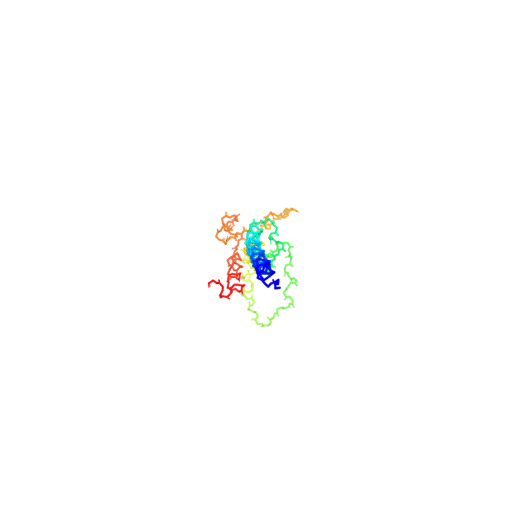THR A C 1
ATOM 667 O O . THR A 1 85 ? 17.692 0.673 -18.908 1.00 78.12 85 THR A O 1
ATOM 670 N N . THR A 1 86 ? 19.515 0.124 -20.090 1.00 79.00 86 THR A N 1
ATOM 671 C CA . THR A 1 86 ? 19.039 0.698 -21.357 1.00 79.00 86 THR A CA 1
ATOM 672 C C . THR A 1 86 ? 17.809 -0.029 -21.905 1.00 79.00 86 THR A C 1
ATOM 674 O O . THR A 1 86 ? 16.873 0.624 -22.370 1.00 79.00 86 THR A O 1
ATOM 677 N N . ILE A 1 87 ? 17.767 -1.362 -21.813 1.00 82.56 87 ILE A N 1
ATOM 678 C CA . ILE A 1 87 ? 16.603 -2.159 -22.232 1.00 82.56 87 ILE A CA 1
ATOM 679 C C . ILE A 1 87 ? 15.391 -1.850 -21.349 1.00 82.56 87 ILE A C 1
ATOM 681 O O . ILE A 1 87 ? 14.316 -1.549 -21.868 1.00 82.56 87 ILE A O 1
ATOM 685 N N . ILE A 1 88 ? 15.563 -1.873 -20.023 1.00 81.44 88 ILE A N 1
ATOM 686 C CA . ILE A 1 88 ? 14.479 -1.580 -19.071 1.00 81.44 88 ILE A CA 1
ATOM 687 C C . ILE A 1 88 ? 13.953 -0.160 -19.288 1.00 81.44 88 ILE A C 1
ATOM 689 O O . ILE A 1 88 ? 12.741 0.047 -19.287 1.00 81.44 88 ILE A O 1
ATOM 693 N N . ARG A 1 89 ? 14.844 0.802 -19.551 1.00 77.69 89 ARG A N 1
ATOM 694 C CA . ARG A 1 89 ? 14.477 2.182 -19.886 1.00 77.69 89 ARG A CA 1
ATOM 695 C C . ARG A 1 89 ? 13.633 2.269 -21.159 1.00 77.69 89 ARG A C 1
ATOM 697 O O . ARG A 1 89 ? 12.665 3.016 -21.192 1.00 77.69 89 ARG A O 1
ATOM 704 N N . ASN A 1 90 ? 13.976 1.529 -22.210 1.00 82.06 90 ASN A N 1
ATOM 705 C CA . ASN A 1 90 ? 13.199 1.536 -23.455 1.00 82.06 90 ASN A CA 1
ATOM 706 C C . ASN A 1 90 ? 11.790 0.947 -23.240 1.00 82.06 90 ASN A C 1
ATOM 708 O O . ASN A 1 90 ? 10.788 1.491 -23.702 1.00 82.06 90 ASN A O 1
ATOM 712 N N . LEU A 1 91 ? 11.692 -0.128 -22.455 1.00 83.94 91 LEU A N 1
ATOM 713 C CA . LEU A 1 91 ? 10.401 -0.719 -22.104 1.00 83.94 91 LEU A CA 1
ATOM 714 C C . LEU A 1 91 ? 9.558 0.217 -21.228 1.00 83.94 91 LEU A C 1
ATOM 716 O O . LEU A 1 91 ? 8.364 0.374 -21.479 1.00 83.94 91 LEU A O 1
ATOM 720 N N . SER A 1 92 ? 10.168 0.874 -20.237 1.00 84.25 92 SER A N 1
ATOM 721 C CA . SER A 1 92 ? 9.465 1.752 -19.296 1.00 84.25 92 SER A CA 1
ATOM 722 C C . SER A 1 92 ? 8.900 3.012 -19.955 1.00 84.25 92 SER A C 1
ATOM 724 O O . SER A 1 92 ? 7.867 3.503 -19.512 1.00 84.25 92 SER A O 1
ATOM 726 N N . GLN A 1 93 ? 9.504 3.483 -21.050 1.00 80.69 93 GLN A N 1
ATOM 727 C CA . GLN A 1 93 ? 9.015 4.633 -21.819 1.00 80.69 93 GLN A CA 1
ATOM 728 C C . GLN A 1 93 ? 7.613 4.443 -22.399 1.00 80.69 93 GLN A C 1
ATOM 730 O O . GLN A 1 93 ? 6.969 5.429 -22.716 1.00 80.69 93 GLN A O 1
ATOM 735 N N . HIS A 1 94 ? 7.124 3.214 -22.563 1.00 80.12 94 HIS A N 1
ATOM 736 C CA . HIS A 1 94 ? 5.779 2.972 -23.095 1.00 80.12 94 HIS A CA 1
ATOM 737 C C . HIS A 1 94 ? 4.699 2.933 -22.001 1.00 80.12 94 HIS A C 1
ATOM 739 O O . HIS A 1 94 ? 3.507 2.912 -22.309 1.00 80.12 94 HIS A O 1
ATOM 745 N N . GLY A 1 95 ? 5.101 2.905 -20.728 1.00 83.31 95 GLY A N 1
ATOM 746 C CA . GLY A 1 95 ? 4.188 2.865 -19.594 1.00 83.31 95 GLY A CA 1
ATOM 747 C C . GLY A 1 95 ? 3.642 4.250 -19.271 1.00 83.31 95 GLY A C 1
ATOM 748 O O . GLY A 1 95 ? 4.379 5.229 -19.263 1.00 83.31 95 GLY A O 1
ATOM 749 N N . ARG A 1 96 ? 2.338 4.339 -18.988 1.00 85.62 96 ARG A N 1
ATOM 750 C CA . ARG A 1 96 ? 1.661 5.613 -18.660 1.00 85.62 96 ARG A CA 1
ATOM 751 C C . ARG A 1 96 ? 0.780 5.473 -17.425 1.00 85.62 96 ARG A C 1
ATOM 753 O O . ARG A 1 96 ? -0.383 5.882 -17.419 1.00 85.62 96 ARG A O 1
ATOM 760 N N . ILE A 1 97 ? 1.310 4.828 -16.387 1.00 88.62 97 ILE A N 1
ATOM 761 C CA . ILE A 1 97 ? 0.593 4.603 -15.129 1.00 88.62 97 ILE A CA 1
ATOM 762 C C . ILE A 1 97 ? 1.423 4.986 -13.906 1.00 88.62 97 ILE A C 1
ATOM 764 O O . ILE A 1 97 ? 2.641 4.817 -13.861 1.00 88.62 97 ILE A O 1
ATOM 768 N N . ASN A 1 98 ? 0.707 5.440 -12.885 1.00 88.31 98 ASN A N 1
ATOM 769 C CA . ASN A 1 98 ? 1.187 5.636 -11.529 1.00 88.31 98 ASN A CA 1
ATOM 770 C C . ASN A 1 98 ? 0.560 4.563 -10.641 1.00 88.31 98 ASN A C 1
ATOM 772 O O . ASN A 1 98 ? -0.664 4.425 -10.619 1.00 88.31 98 ASN A O 1
ATOM 776 N N . VAL A 1 99 ? 1.376 3.829 -9.892 1.00 89.88 99 VAL A N 1
ATOM 777 C CA . VAL A 1 99 ? 0.940 2.754 -8.997 1.00 89.88 99 VAL A CA 1
ATOM 778 C C . VAL A 1 99 ? 1.328 3.093 -7.562 1.00 89.88 99 VAL A C 1
ATOM 780 O O . VAL A 1 99 ? 2.423 3.579 -7.279 1.00 89.88 99 VAL A O 1
ATOM 783 N N . ARG A 1 100 ? 0.413 2.851 -6.628 1.00 88.94 100 ARG A N 1
ATOM 784 C CA . ARG A 1 100 ? 0.617 3.025 -5.189 1.00 88.94 100 ARG A CA 1
ATOM 785 C C . ARG A 1 100 ? 0.189 1.759 -4.466 1.00 88.94 100 ARG A C 1
ATOM 787 O O . ARG A 1 100 ? -0.946 1.321 -4.623 1.00 88.94 100 ARG A O 1
ATOM 794 N N . ALA A 1 101 ? 1.076 1.198 -3.653 1.00 87.81 101 ALA A N 1
ATOM 795 C CA . ALA A 1 101 ? 0.748 0.114 -2.738 1.00 87.81 101 ALA A CA 1
ATOM 796 C C . ALA A 1 101 ? 0.344 0.715 -1.391 1.00 87.81 101 ALA A C 1
ATOM 798 O O . ALA A 1 101 ? 1.162 1.321 -0.687 1.00 87.81 101 ALA A O 1
ATOM 799 N N . GLY A 1 102 ? -0.931 0.568 -1.048 1.00 78.94 102 GLY A N 1
ATOM 800 C CA . GLY A 1 102 ? -1.451 0.839 0.283 1.00 78.94 102 GLY A CA 1
ATOM 801 C C . GLY A 1 102 ? -1.386 -0.400 1.173 1.00 78.94 102 GLY A C 1
ATOM 802 O O . GLY A 1 102 ? -1.081 -1.505 0.724 1.00 78.94 102 GLY A O 1
ATOM 803 N N . PHE A 1 103 ? -1.729 -0.209 2.446 1.00 73.19 103 PHE A N 1
ATOM 804 C CA . PHE A 1 103 ? -1.802 -1.305 3.413 1.00 73.19 103 PHE A CA 1
ATOM 805 C C . PHE A 1 103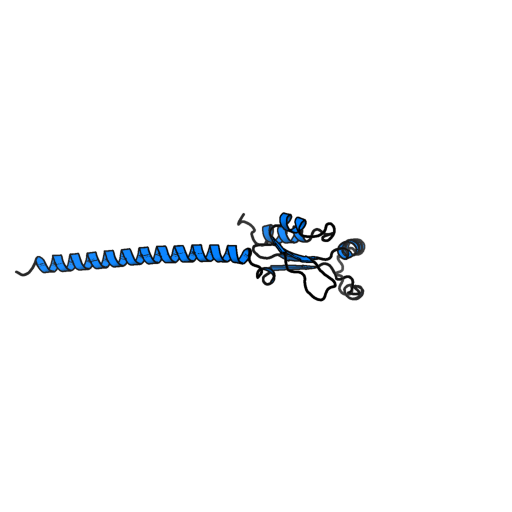 ? -2.905 -2.313 3.069 1.00 73.19 103 PHE A C 1
ATOM 807 O O . PHE A 1 103 ? -2.769 -3.477 3.383 1.00 73.19 103 PHE A O 1
ATOM 814 N N . PHE A 1 104 ? -3.996 -1.899 2.422 1.00 73.06 104 PHE A N 1
ATOM 815 C CA . PHE A 1 104 ? -5.133 -2.793 2.170 1.00 73.06 104 PHE A CA 1
ATOM 816 C C . PHE A 1 104 ? -5.502 -2.961 0.692 1.00 73.06 104 PHE A C 1
ATOM 818 O O . PHE A 1 104 ? -6.357 -3.780 0.371 1.00 73.06 104 PHE A O 1
ATOM 825 N N . ALA A 1 105 ? -4.915 -2.168 -0.203 1.00 77.62 105 ALA A N 1
ATOM 826 C CA . ALA A 1 105 ? -5.206 -2.227 -1.628 1.00 77.62 105 ALA A CA 1
ATOM 827 C C . ALA A 1 105 ? -4.067 -1.612 -2.440 1.00 77.62 105 ALA A C 1
ATOM 829 O O . ALA A 1 105 ? -3.359 -0.715 -1.968 1.00 77.62 105 ALA A O 1
ATOM 830 N N . THR A 1 106 ? -3.956 -2.047 -3.690 1.00 85.88 106 THR A N 1
ATOM 831 C CA . THR A 1 106 ? -3.151 -1.368 -4.704 1.00 85.88 106 THR A CA 1
ATOM 832 C C . THR A 1 106 ? -4.030 -0.354 -5.430 1.00 85.88 106 THR A C 1
ATOM 834 O O . THR A 1 106 ? -5.192 -0.622 -5.734 1.00 85.88 106 THR A O 1
ATOM 837 N N . CYS A 1 107 ? -3.493 0.833 -5.693 1.00 88.12 107 CYS A N 1
ATOM 838 C CA . CYS A 1 107 ? -4.164 1.894 -6.431 1.00 88.12 107 CYS A CA 1
ATOM 839 C C . CYS A 1 107 ? -3.371 2.250 -7.688 1.00 88.12 107 CYS A C 1
ATOM 841 O O . CYS A 1 107 ? -2.154 2.406 -7.631 1.00 88.12 107 CYS A O 1
ATOM 843 N N . VAL A 1 108 ? -4.068 2.441 -8.804 1.00 89.19 108 VAL A N 1
ATOM 844 C CA . VAL A 1 108 ? -3.503 2.867 -10.086 1.00 89.19 108 VAL A CA 1
ATOM 845 C C . VAL A 1 108 ? -4.161 4.157 -10.563 1.00 89.19 108 VAL A C 1
ATOM 847 O O . VAL A 1 108 ? -5.353 4.391 -10.353 1.00 89.19 108 VAL A O 1
ATOM 850 N N . GLN A 1 109 ? -3.383 4.999 -11.224 1.00 88.19 109 GLN A N 1
ATOM 851 C CA . GLN A 1 109 ? -3.847 6.195 -11.907 1.00 88.19 109 GLN A CA 1
ATOM 852 C C . GLN A 1 109 ? -3.203 6.250 -13.288 1.00 88.19 109 GLN A C 1
ATOM 854 O O . GLN A 1 109 ? -1.990 6.101 -13.415 1.00 88.19 109 GLN A O 1
ATOM 859 N N . LEU A 1 110 ? -4.012 6.492 -14.320 1.00 86.69 110 LEU A N 1
ATOM 860 C CA . LEU A 1 110 ? -3.494 6.722 -15.663 1.00 86.69 110 LEU A CA 1
ATOM 861 C C . LEU A 1 110 ? -2.841 8.105 -15.736 1.00 86.69 110 LEU A C 1
ATOM 863 O O . LEU A 1 110 ? -3.440 9.108 -15.338 1.00 86.69 110 LEU A O 1
ATOM 867 N N . GLN A 1 111 ? -1.628 8.148 -16.266 1.00 79.19 111 GLN A N 1
ATOM 868 C CA . GLN A 1 111 ? -0.916 9.379 -16.563 1.00 79.19 111 GLN A CA 1
ATOM 869 C C . GLN A 1 111 ? -1.502 9.941 -17.856 1.00 79.19 111 GLN A C 1
ATOM 871 O O . GLN A 1 111 ? -1.408 9.334 -18.921 1.00 79.19 111 GLN A O 1
ATOM 876 N N . SER A 1 112 ? -2.210 11.061 -17.743 1.00 72.25 112 SER A N 1
ATOM 877 C CA . SER A 1 112 ? -2.802 11.745 -18.887 1.00 72.25 112 SER A CA 1
ATOM 878 C C . SER A 1 112 ? -2.141 13.098 -19.071 1.00 72.25 112 SER A C 1
ATOM 880 O O . SER A 1 112 ? -2.035 13.841 -18.102 1.00 72.25 112 SER A O 1
ATOM 882 N N . ASP A 1 113 ? -1.841 13.459 -20.318 1.00 64.44 113 ASP A N 1
ATOM 883 C CA . ASP A 1 113 ? -1.309 14.780 -20.700 1.00 64.44 113 ASP A CA 1
ATOM 884 C C . ASP A 1 113 ? -2.309 15.932 -20.441 1.00 64.44 113 ASP A C 1
ATOM 886 O O . ASP A 1 113 ? -2.004 17.108 -20.633 1.00 64.44 113 ASP A O 1
ATOM 890 N N . LEU A 1 114 ? -3.535 15.608 -20.010 1.00 61.62 114 LEU A N 1
ATOM 891 C CA . LEU A 1 114 ? -4.519 16.595 -19.588 1.00 61.62 114 LEU A CA 1
ATOM 892 C C . LEU A 1 114 ? -4.212 17.124 -18.175 1.00 61.62 114 LEU A C 1
ATOM 894 O O . LEU A 1 114 ? -3.921 16.342 -17.272 1.00 61.62 114 LEU A O 1
ATOM 898 N N . PRO A 1 115 ? -4.433 18.428 -17.917 1.00 56.06 115 PRO A N 1
ATOM 899 C CA . PRO A 1 115 ? -4.130 19.085 -16.638 1.00 56.06 115 PRO A CA 1
ATOM 900 C C . PRO A 1 115 ? -4.992 18.611 -15.453 1.00 56.06 115 PRO A C 1
ATOM 902 O O . PRO A 1 115 ? -4.858 19.120 -14.341 1.00 56.06 115 PRO A O 1
ATOM 905 N N . ARG A 1 116 ? -5.914 17.665 -15.669 1.00 60.62 116 ARG A N 1
ATOM 906 C CA . ARG A 1 116 ? -6.682 17.019 -14.603 1.00 60.62 116 ARG A CA 1
ATOM 907 C C . ARG A 1 116 ? -6.151 15.611 -14.414 1.00 60.62 116 ARG A C 1
ATOM 909 O O . ARG A 1 116 ? -6.295 14.775 -15.299 1.00 60.62 116 ARG A O 1
ATOM 916 N N . ALA A 1 117 ? -5.603 15.358 -13.232 1.00 62.56 117 ALA A N 1
ATOM 917 C CA . ALA A 1 117 ? -5.208 14.024 -12.823 1.00 62.56 117 ALA A CA 1
ATOM 918 C C . ALA A 1 117 ? -6.419 13.074 -12.903 1.00 62.56 117 ALA A C 1
ATOM 920 O O . ALA A 1 117 ? -7.490 13.380 -12.366 1.00 62.56 117 ALA A O 1
ATOM 921 N N . GLN A 1 118 ? -6.265 11.938 -13.591 1.00 72.81 118 GLN A N 1
ATOM 922 C CA . GLN A 1 118 ? -7.308 10.912 -13.663 1.00 72.81 118 GLN A CA 1
ATOM 923 C C . GLN A 1 118 ? -7.667 10.414 -12.254 1.00 72.81 118 GLN A C 1
ATOM 925 O O . GLN A 1 118 ? -6.811 10.404 -11.368 1.00 72.81 118 GLN A O 1
ATOM 930 N N . PRO A 1 119 ? -8.917 10.007 -11.991 1.00 79.38 119 PRO A N 1
ATOM 931 C CA . PRO A 1 119 ? -9.264 9.443 -10.696 1.00 79.38 119 PRO A CA 1
ATOM 932 C C . PRO A 1 119 ? -8.463 8.160 -10.440 1.00 79.38 119 PRO A C 1
ATOM 934 O O . PRO A 1 119 ? -8.296 7.331 -11.332 1.00 79.38 119 PRO A O 1
ATOM 937 N N . TRP A 1 120 ? -7.991 7.993 -9.206 1.00 84.25 120 TRP A N 1
ATOM 938 C CA . TRP A 1 120 ? -7.349 6.756 -8.767 1.00 84.25 120 TRP A CA 1
ATOM 939 C C . TRP A 1 120 ? -8.366 5.613 -8.733 1.00 84.25 120 TRP A C 1
ATOM 941 O O . TRP A 1 120 ? -9.455 5.760 -8.169 1.00 84.25 120 TRP A O 1
ATOM 951 N N . ALA A 1 121 ? -7.993 4.469 -9.295 1.00 85.19 121 ALA A N 1
ATOM 952 C CA . ALA A 1 121 ? -8.716 3.213 -9.169 1.00 85.19 121 ALA A CA 1
ATOM 953 C C . ALA A 1 121 ? -7.965 2.311 -8.185 1.00 85.19 121 ALA A C 1
ATOM 955 O O . ALA A 1 121 ? -6.789 2.038 -8.392 1.00 85.19 121 ALA A O 1
ATOM 956 N N . CYS A 1 122 ? -8.630 1.858 -7.124 1.00 85.19 122 CYS A N 1
ATOM 957 C CA . CYS A 1 122 ? -8.040 0.982 -6.111 1.00 85.19 122 CYS A CA 1
ATOM 958 C C . CYS A 1 122 ? -8.762 -0.365 -6.088 1.00 85.19 122 CYS A C 1
ATOM 960 O O . CYS A 1 122 ? -9.985 -0.406 -6.241 1.00 85.19 122 CYS A O 1
ATOM 962 N N . GLY A 1 123 ? -8.019 -1.451 -5.896 1.00 81.44 123 GLY A N 1
ATOM 963 C CA . GLY A 1 123 ? -8.564 -2.803 -5.843 1.00 81.44 123 GLY A CA 1
ATOM 964 C C . GLY A 1 123 ? -7.481 -3.875 -5.905 1.00 81.44 123 GLY A C 1
ATOM 965 O O . GLY A 1 123 ? -6.292 -3.586 -5.768 1.00 81.44 123 GLY A O 1
ATOM 966 N N . GLU A 1 124 ? -7.923 -5.111 -6.120 1.00 81.38 124 GLU A N 1
ATOM 967 C CA . GLU A 1 124 ? -7.040 -6.255 -6.361 1.00 81.38 124 GLU A CA 1
ATOM 968 C C . GLU A 1 124 ? -6.393 -6.158 -7.751 1.00 81.38 124 GLU A C 1
ATOM 970 O O . GLU A 1 124 ? -7.017 -5.626 -8.675 1.00 81.38 124 GLU A O 1
ATOM 975 N N . ALA A 1 125 ? -5.179 -6.692 -7.923 1.00 84.88 125 ALA A N 1
ATOM 976 C CA . ALA A 1 125 ? -4.417 -6.581 -9.176 1.00 84.88 125 ALA A CA 1
ATOM 977 C C . ALA A 1 125 ? -5.243 -6.994 -10.412 1.00 84.88 125 ALA A C 1
ATOM 979 O O . ALA A 1 125 ? -5.360 -6.225 -11.368 1.00 84.88 125 ALA A O 1
ATOM 980 N N . ASP A 1 126 ? -5.936 -8.134 -10.336 1.00 85.81 126 ASP A N 1
ATOM 981 C CA . ASP A 1 126 ? -6.804 -8.652 -11.405 1.00 85.81 126 ASP A CA 1
ATOM 982 C C . ASP A 1 126 ? -7.927 -7.688 -11.806 1.00 85.81 126 ASP A C 1
ATOM 984 O O . ASP A 1 126 ? -8.278 -7.557 -12.982 1.00 85.81 126 ASP A O 1
ATOM 988 N N . GLN A 1 127 ? -8.497 -6.978 -10.831 1.00 86.06 127 GLN A N 1
ATOM 989 C CA . GLN A 1 127 ? -9.558 -6.003 -11.075 1.00 86.06 127 GLN A CA 1
ATOM 990 C C . GLN A 1 127 ? -9.015 -4.710 -11.683 1.00 86.06 127 GLN A C 1
ATOM 992 O O . GLN A 1 127 ? -9.740 -4.013 -12.396 1.00 86.06 127 GLN A O 1
ATOM 997 N N . LEU A 1 128 ? -7.758 -4.370 -11.392 1.00 86.00 128 LEU A N 1
ATOM 998 C CA . LEU A 1 128 ? -7.097 -3.194 -11.943 1.00 86.00 128 LEU A CA 1
ATOM 999 C C . LEU A 1 128 ? -6.734 -3.403 -13.414 1.00 86.00 128 LEU A C 1
ATOM 1001 O O . LEU A 1 128 ? -6.988 -2.496 -14.206 1.00 86.00 128 LEU A O 1
ATOM 1005 N N . TYR A 1 129 ? -6.262 -4.592 -13.810 1.00 88.00 129 TYR A N 1
ATOM 1006 C CA . TYR A 1 129 ? -5.964 -4.898 -15.220 1.00 88.00 129 TYR A CA 1
ATOM 1007 C C . TYR A 1 129 ? -7.176 -4.748 -16.138 1.00 88.00 129 TYR A C 1
ATOM 1009 O O . TYR A 1 129 ? -7.034 -4.335 -17.283 1.00 88.00 129 TYR A O 1
ATOM 1017 N N . GLN A 1 130 ? -8.383 -5.016 -15.635 1.00 86.62 130 GLN A N 1
ATOM 1018 C CA . GLN A 1 130 ? -9.620 -4.825 -16.401 1.00 86.62 130 GLN A CA 1
ATOM 1019 C C . GLN A 1 130 ? -9.999 -3.346 -16.586 1.00 86.62 130 GLN A C 1
ATOM 1021 O O . GLN A 1 130 ? -10.840 -3.024 -17.424 1.00 86.62 130 GLN A O 1
ATOM 1026 N N . ARG A 1 131 ? -9.423 -2.440 -15.786 1.00 84.00 131 ARG A N 1
ATOM 1027 C CA . ARG A 1 131 ? -9.740 -1.002 -15.782 1.00 84.00 131 ARG A CA 1
ATOM 1028 C C . ARG A 1 131 ? -8.710 -0.154 -16.520 1.00 84.00 131 ARG A C 1
ATOM 1030 O O . ARG A 1 131 ? -9.009 1.003 -16.812 1.00 84.00 131 ARG A O 1
ATOM 1037 N N . ILE A 1 132 ? -7.529 -0.696 -16.805 1.00 86.31 132 ILE A N 1
ATOM 1038 C CA . ILE A 1 132 ? -6.474 -0.005 -17.550 1.00 86.31 132 ILE A CA 1
ATOM 1039 C C . ILE A 1 132 ? -6.380 -0.520 -18.995 1.00 86.31 132 ILE A C 1
ATOM 1041 O O . ILE A 1 132 ? -6.681 -1.685 -19.255 1.00 86.31 132 ILE A O 1
ATOM 1045 N N . PRO A 1 133 ? -5.965 0.318 -19.962 1.00 86.31 133 PRO A N 1
ATOM 1046 C CA . PRO A 1 133 ? -5.739 -0.131 -21.331 1.00 86.31 133 PRO A CA 1
ATOM 1047 C C . PRO A 1 133 ? -4.603 -1.158 -21.405 1.00 86.31 133 PRO A C 1
ATOM 1049 O O . PRO A 1 133 ? -3.569 -1.010 -20.745 1.00 86.31 133 PRO A O 1
ATOM 1052 N N . ALA A 1 134 ? -4.758 -2.166 -22.266 1.00 83.31 134 ALA A N 1
ATOM 1053 C CA . ALA A 1 134 ? -3.701 -3.137 -22.536 1.00 83.31 134 ALA A CA 1
ATOM 1054 C C . ALA A 1 134 ? -2.412 -2.431 -23.000 1.00 83.31 134 ALA A C 1
ATOM 1056 O O . ALA A 1 134 ? -2.462 -1.505 -23.809 1.00 83.31 134 ALA A O 1
ATOM 1057 N N . GLY A 1 135 ? -1.262 -2.858 -22.470 1.00 83.19 135 GLY A N 1
ATOM 1058 C CA . GLY A 1 135 ? 0.047 -2.264 -22.773 1.00 83.19 135 GLY A CA 1
ATOM 1059 C C . GLY A 1 135 ? 0.401 -1.010 -21.967 1.00 83.19 135 GLY A C 1
ATOM 1060 O O . GLY A 1 135 ? 1.517 -0.522 -22.094 1.00 83.19 135 GLY A O 1
ATOM 1061 N N . SER A 1 136 ? -0.492 -0.517 -21.099 1.00 86.19 136 SER A N 1
ATOM 1062 C CA . SER A 1 136 ? -0.195 0.638 -20.229 1.00 86.19 136 SER A CA 1
ATOM 1063 C C . SER A 1 136 ? 0.772 0.307 -19.081 1.00 86.19 136 SER A C 1
ATOM 1065 O O . SER A 1 136 ? 1.314 1.226 -18.469 1.00 86.19 136 SER A O 1
ATOM 1067 N N . ASP A 1 137 ? 0.989 -0.986 -18.805 1.00 87.94 137 ASP A N 1
ATOM 1068 C CA . ASP A 1 137 ? 1.892 -1.508 -17.772 1.00 87.94 137 ASP A CA 1
ATOM 1069 C C . ASP A 1 137 ? 2.938 -2.495 -18.354 1.00 87.94 137 ASP A C 1
ATOM 1071 O O . ASP A 1 137 ? 2.807 -3.708 -18.184 1.00 87.94 137 ASP A O 1
ATOM 1075 N N . PRO A 1 138 ? 3.961 -2.018 -19.090 1.00 88.38 138 PRO A N 1
ATOM 1076 C CA . PRO A 1 138 ? 4.921 -2.880 -19.795 1.00 88.38 138 PRO A CA 1
ATOM 1077 C C . PRO A 1 138 ? 5.839 -3.707 -18.881 1.00 88.38 138 PRO A C 1
ATOM 1079 O O . PRO A 1 138 ? 6.287 -4.780 -19.277 1.00 88.38 138 PRO A O 1
ATOM 1082 N N . LEU A 1 139 ? 6.134 -3.223 -17.673 1.00 89.31 139 LEU A N 1
ATOM 1083 C CA . LEU A 1 139 ? 6.985 -3.897 -16.684 1.00 89.31 139 LEU A CA 1
ATOM 1084 C C . LEU A 1 139 ? 6.185 -4.580 -15.568 1.00 89.31 139 LEU A C 1
ATOM 1086 O O . LEU A 1 139 ? 6.780 -5.085 -14.617 1.00 89.31 139 LEU A O 1
ATOM 1090 N N . ASN A 1 140 ? 4.857 -4.623 -15.688 1.00 90.25 140 ASN A N 1
ATOM 1091 C CA . ASN A 1 140 ? 3.975 -5.266 -14.722 1.00 90.25 140 ASN A CA 1
ATOM 1092 C C . ASN A 1 140 ? 4.127 -4.706 -13.288 1.00 90.25 140 ASN A C 1
ATOM 1094 O O . ASN A 1 140 ? 4.271 -5.436 -12.300 1.00 90.25 140 ASN A O 1
ATOM 1098 N N . LEU A 1 141 ? 4.140 -3.375 -13.178 1.00 89.81 141 LEU A N 1
ATOM 1099 C CA . LEU A 1 141 ? 4.245 -2.653 -11.914 1.00 89.81 141 LEU A CA 1
ATOM 1100 C C . LEU A 1 141 ? 3.059 -2.953 -10.992 1.00 89.81 141 LEU A C 1
ATOM 1102 O O . LEU A 1 141 ? 3.249 -3.016 -9.779 1.00 89.81 141 LEU A O 1
ATOM 1106 N N . ILE A 1 142 ? 1.852 -3.169 -11.523 1.00 90.31 142 ILE A N 1
ATOM 1107 C CA . ILE A 1 142 ? 0.676 -3.492 -10.698 1.00 90.31 142 ILE A CA 1
ATOM 1108 C C . ILE A 1 142 ? 0.912 -4.792 -9.914 1.00 90.31 142 ILE A C 1
ATOM 1110 O O . ILE A 1 142 ? 0.708 -4.820 -8.697 1.00 90.31 142 ILE A O 1
ATOM 1114 N N . GLU A 1 143 ? 1.415 -5.836 -10.576 1.00 90.12 143 GLU A N 1
ATOM 1115 C CA . GLU A 1 143 ? 1.727 -7.126 -9.954 1.00 90.12 143 GLU A CA 1
ATOM 1116 C C . GLU A 1 143 ? 2.858 -7.006 -8.935 1.00 90.12 143 GLU A C 1
ATOM 1118 O O . GLU A 1 143 ? 2.793 -7.586 -7.848 1.00 90.12 143 GLU A O 1
ATOM 1123 N N . TYR A 1 144 ? 3.899 -6.239 -9.262 1.00 90.81 144 TYR A N 1
ATOM 1124 C CA . TYR A 1 144 ? 5.031 -6.029 -8.364 1.00 90.81 144 TYR A CA 1
ATOM 1125 C C . TYR A 1 144 ? 4.593 -5.361 -7.056 1.00 90.81 144 TYR A C 1
ATOM 1127 O O . TYR A 1 144 ? 4.939 -5.818 -5.966 1.00 90.81 144 TYR A O 1
ATOM 1135 N N . PHE A 1 145 ? 3.782 -4.308 -7.154 1.00 89.44 145 PHE A N 1
ATOM 1136 C CA . PHE A 1 145 ? 3.279 -3.573 -5.996 1.00 89.44 145 PHE A CA 1
ATOM 1137 C C . PHE A 1 145 ? 2.271 -4.398 -5.182 1.00 89.44 145 PHE A C 1
ATOM 1139 O O . PHE A 1 145 ? 2.307 -4.350 -3.949 1.00 89.44 145 PHE A O 1
ATOM 1146 N N . SER A 1 146 ? 1.437 -5.210 -5.840 1.00 86.88 146 SER A N 1
ATOM 1147 C CA . SER A 1 146 ? 0.539 -6.156 -5.163 1.00 86.88 146 SER A CA 1
ATOM 1148 C C . SER A 1 146 ? 1.311 -7.242 -4.398 1.00 86.88 146 SER A C 1
ATOM 1150 O O . SER A 1 146 ? 1.053 -7.507 -3.219 1.00 86.88 146 SER A O 1
ATOM 1152 N N . ASN A 1 147 ? 2.345 -7.818 -5.021 1.00 88.25 147 ASN A N 1
ATOM 1153 C CA . ASN A 1 147 ? 3.231 -8.786 -4.372 1.00 88.25 147 ASN A CA 1
ATOM 1154 C C . ASN A 1 147 ? 4.007 -8.173 -3.205 1.00 88.25 147 ASN A C 1
ATOM 1156 O O . ASN A 1 147 ? 4.183 -8.825 -2.179 1.00 88.25 147 ASN A O 1
ATOM 1160 N N . PHE A 1 148 ? 4.467 -6.929 -3.339 1.00 86.12 148 PHE A N 1
ATOM 1161 C CA . PHE A 1 148 ? 5.122 -6.220 -2.245 1.00 86.12 148 PHE A CA 1
ATOM 1162 C C . PHE A 1 148 ? 4.180 -6.072 -1.045 1.00 86.12 148 PHE A C 1
ATOM 1164 O O . PHE A 1 148 ? 4.559 -6.411 0.075 1.00 86.12 148 PHE A O 1
ATOM 1171 N N . SER A 1 149 ? 2.939 -5.633 -1.275 1.00 79.12 149 SER A N 1
ATOM 1172 C CA . SER A 1 149 ? 1.955 -5.492 -0.200 1.00 79.12 149 SER A CA 1
ATOM 1173 C C . SER A 1 149 ? 1.665 -6.838 0.480 1.00 79.12 149 SER A C 1
ATOM 1175 O O . SER A 1 149 ? 1.804 -6.962 1.696 1.00 79.12 149 SER A O 1
ATOM 1177 N N . SER A 1 150 ? 1.387 -7.892 -0.291 1.00 77.44 150 SER A N 1
ATOM 1178 C CA . SER A 1 150 ? 1.072 -9.218 0.267 1.00 77.44 150 SER A CA 1
ATOM 1179 C C . SER A 1 150 ? 2.249 -9.894 0.981 1.00 77.44 150 SER A C 1
ATOM 1181 O O . SER A 1 150 ? 2.058 -10.492 2.038 1.00 77.44 150 SER A O 1
ATOM 1183 N N . LYS A 1 151 ? 3.473 -9.797 0.449 1.00 81.19 151 LYS A N 1
ATOM 1184 C CA . LYS A 1 151 ? 4.636 -10.537 0.975 1.00 81.19 151 LYS A CA 1
ATOM 1185 C C . LYS A 1 151 ? 5.457 -9.769 1.997 1.00 81.19 151 LYS A C 1
ATOM 1187 O O . LYS A 1 151 ? 6.082 -10.401 2.837 1.00 81.19 151 LYS A O 1
ATOM 1192 N N . VAL A 1 152 ? 5.511 -8.441 1.920 1.00 77.06 152 VAL A N 1
ATOM 1193 C CA . VAL A 1 152 ? 6.376 -7.635 2.798 1.00 77.06 152 VAL A CA 1
ATOM 1194 C C . VAL A 1 152 ? 5.582 -7.035 3.949 1.00 77.06 152 VAL A C 1
ATOM 1196 O O . VAL A 1 152 ? 6.043 -7.069 5.086 1.00 77.06 152 VAL A O 1
ATOM 1199 N N . VAL A 1 153 ? 4.378 -6.520 3.685 1.00 71.75 153 VAL A N 1
ATOM 1200 C CA . VAL A 1 153 ? 3.574 -5.839 4.714 1.00 71.75 153 VAL A CA 1
ATOM 1201 C C . VAL A 1 153 ? 2.862 -6.842 5.626 1.00 71.75 153 VAL A C 1
ATOM 1203 O O . VAL A 1 153 ? 2.770 -6.608 6.829 1.00 71.75 153 VAL A O 1
ATOM 1206 N N . PHE A 1 154 ? 2.422 -7.984 5.086 1.00 64.44 154 PHE A N 1
ATOM 1207 C CA . PHE A 1 154 ? 1.682 -9.018 5.828 1.00 64.44 154 PHE A CA 1
ATOM 1208 C C . PHE A 1 154 ? 2.425 -10.345 5.980 1.00 64.44 154 PHE A C 1
ATOM 1210 O O . PHE A 1 154 ? 1.796 -11.401 6.070 1.00 64.44 154 PHE A O 1
ATOM 1217 N N . TYR A 1 155 ? 3.757 -10.322 6.029 1.00 58.78 155 TYR A N 1
ATOM 1218 C CA . TYR A 1 155 ? 4.530 -11.551 6.185 1.00 58.78 155 TYR A CA 1
ATOM 1219 C C . TYR A 1 155 ? 4.112 -12.319 7.457 1.00 58.78 155 TYR A C 1
ATOM 1221 O O . TYR A 1 155 ? 4.374 -11.876 8.576 1.00 58.78 155 TYR A O 1
ATOM 1229 N N . GLY A 1 156 ? 3.448 -13.468 7.282 1.00 58.72 156 GLY A N 1
ATOM 1230 C CA . GLY A 1 156 ? 3.005 -14.353 8.366 1.00 58.72 156 GLY A CA 1
ATOM 1231 C C . GLY A 1 156 ? 1.600 -14.103 8.931 1.00 58.72 156 GLY A C 1
ATOM 1232 O O . GLY A 1 156 ? 1.248 -14.747 9.918 1.00 58.72 156 GLY A O 1
ATOM 1233 N N . LEU A 1 157 ? 0.801 -13.199 8.344 1.00 55.72 157 LEU A N 1
ATOM 1234 C CA . LEU A 1 157 ? -0.609 -12.987 8.725 1.00 55.72 157 LEU A CA 1
ATOM 1235 C C . LEU A 1 157 ? -1.627 -13.583 7.728 1.00 55.72 157 LEU A C 1
ATOM 1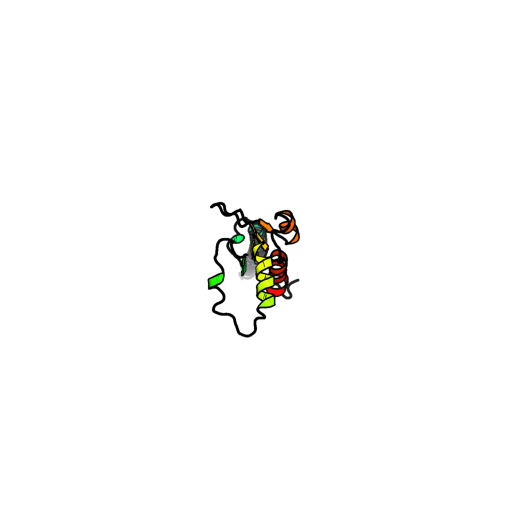237 O O . LEU A 1 157 ? -2.830 -13.489 7.975 1.00 55.72 157 LEU A O 1
ATOM 1241 N N . MET A 1 158 ? -1.144 -14.184 6.634 1.00 46.84 158 MET A N 1
ATOM 1242 C CA . MET A 1 158 ? -1.909 -15.020 5.698 1.00 46.84 158 MET A CA 1
ATOM 1243 C C . MET A 1 158 ? -1.405 -16.459 5.719 1.00 46.84 158 MET A C 1
ATOM 1245 O O . MET A 1 158 ? -0.176 -16.641 5.883 1.00 46.84 158 MET A O 1
#

Organism: Exophiala mesophila (NCBI:txid212818)

Secondary structure (DSSP, 8-state):
---HHHHHHHHHHHHHHHHHHHHHHHHHHHHHHHHHHHHHHHHHHHHTSTTGGGS-SEEEEPPPTTS-GGGS-TT--TT--HHHHHHHHHHHTT--EEEEE-SS-EEEEE--SSSSPPPPEEE-HHHHHTTS-TTS-TT-HHHHHHHHIIIIISTTT-